Protein AF-A0A418GMN4-F1 (afdb_monomer)

Structure (mmCIF, N/CA/C/O backbone):
data_AF-A0A418GMN4-F1
#
_entry.id   AF-A0A418GMN4-F1
#
loop_
_atom_site.group_PDB
_atom_site.id
_atom_site.type_symbol
_atom_site.label_atom_id
_atom_site.label_alt_id
_atom_site.label_comp_id
_atom_site.label_asym_id
_atom_site.label_entity_id
_atom_site.label_seq_id
_atom_site.pdbx_PDB_ins_code
_atom_site.Cartn_x
_atom_site.Cartn_y
_atom_site.Cartn_z
_atom_site.occupancy
_atom_site.B_iso_or_equiv
_atom_site.auth_seq_id
_atom_site.auth_comp_id
_atom_site.auth_asym_id
_atom_site.auth_atom_id
_atom_site.pdbx_PDB_model_num
ATOM 1 N N . MET A 1 1 ? -43.768 7.080 -40.064 1.00 41.25 1 MET A N 1
ATOM 2 C CA . MET A 1 1 ? -42.415 6.656 -40.472 1.00 41.25 1 MET A CA 1
ATOM 3 C C . MET A 1 1 ? -41.582 7.918 -40.565 1.00 41.25 1 MET A C 1
ATOM 5 O O . MET A 1 1 ? -41.932 8.751 -41.382 1.00 41.25 1 MET A O 1
ATOM 9 N N . SER A 1 2 ? -40.543 8.204 -39.804 1.00 43.28 2 SER A N 1
ATOM 10 C CA . SER A 1 2 ? -40.035 7.784 -38.499 1.00 43.28 2 SER A CA 1
ATOM 11 C C . SER A 1 2 ? -39.029 8.891 -38.162 1.00 43.28 2 SER A C 1
ATOM 13 O O . SER A 1 2 ? -38.288 9.307 -39.053 1.00 43.28 2 SER A O 1
ATOM 15 N N . ASP A 1 3 ? -39.060 9.388 -36.930 1.00 41.50 3 ASP A N 1
ATOM 16 C CA . ASP A 1 3 ? -38.113 10.347 -36.361 1.00 41.50 3 ASP A CA 1
ATOM 17 C C . ASP A 1 3 ? -36.658 10.046 -36.755 1.00 41.50 3 ASP A C 1
ATOM 19 O O . ASP A 1 3 ? -36.144 8.957 -36.493 1.00 41.50 3 ASP A O 1
ATOM 23 N N . MET A 1 4 ? -35.987 11.013 -37.389 1.00 51.56 4 MET A N 1
ATOM 24 C CA . MET A 1 4 ? -34.543 10.963 -37.620 1.00 51.56 4 MET A CA 1
ATOM 25 C C . MET A 1 4 ? -33.847 11.416 -36.339 1.00 51.56 4 MET A C 1
ATOM 27 O O . MET A 1 4 ? -33.843 12.596 -35.997 1.00 51.56 4 MET A O 1
ATOM 31 N N . SER A 1 5 ? -33.311 10.434 -35.621 1.00 52.31 5 SER A N 1
ATOM 32 C CA . SER A 1 5 ? -32.622 10.591 -34.350 1.00 52.31 5 SER A CA 1
ATOM 33 C C . SER A 1 5 ? -31.374 11.468 -34.460 1.00 52.31 5 SER A C 1
ATOM 35 O O . SER A 1 5 ? -30.475 11.236 -35.266 1.00 52.31 5 SER A O 1
ATOM 37 N N . GLU A 1 6 ? -31.374 12.460 -33.580 1.00 44.50 6 GLU A N 1
ATOM 38 C CA . GLU A 1 6 ? -30.286 13.258 -33.029 1.00 44.50 6 GLU A CA 1
ATOM 39 C C . GLU A 1 6 ? -28.914 12.557 -33.072 1.00 44.50 6 GLU A C 1
ATOM 41 O O . GLU A 1 6 ? -28.657 11.576 -32.369 1.00 44.50 6 GLU A O 1
ATOM 46 N N . ALA A 1 7 ? -28.005 13.077 -33.899 1.00 50.56 7 ALA A N 1
ATOM 47 C CA . ALA A 1 7 ? -26.593 12.734 -33.828 1.00 50.56 7 ALA A CA 1
ATOM 48 C C . ALA A 1 7 ? -26.035 13.301 -32.515 1.00 50.56 7 ALA A C 1
ATOM 50 O O . ALA A 1 7 ? -25.816 14.505 -32.390 1.00 50.56 7 ALA A O 1
ATOM 51 N N . SER A 1 8 ? -25.852 12.425 -31.526 1.00 43.47 8 SER A N 1
ATOM 52 C CA . SER A 1 8 ? -25.231 12.745 -30.243 1.00 43.47 8 SER A CA 1
ATOM 53 C C . SER A 1 8 ? -23.806 13.255 -30.482 1.00 43.47 8 SER A C 1
ATOM 55 O O . SER A 1 8 ? -22.884 12.500 -30.793 1.00 43.47 8 SER A O 1
ATOM 57 N N . VAL A 1 9 ? -23.656 14.575 -30.398 1.00 49.78 9 VAL A N 1
ATOM 58 C CA . VAL A 1 9 ? -22.376 15.277 -30.369 1.00 49.78 9 VAL A CA 1
ATOM 59 C C . VAL A 1 9 ? -21.712 14.925 -29.043 1.00 49.78 9 VAL A C 1
ATO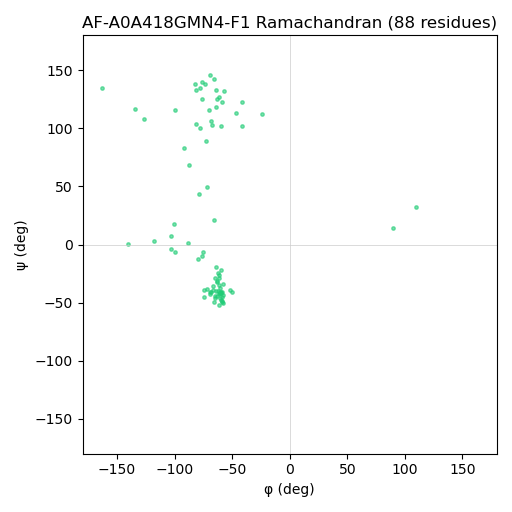M 61 O O . VAL A 1 9 ? -22.130 15.388 -27.983 1.00 49.78 9 VAL A O 1
ATOM 64 N N . PHE A 1 10 ? -20.692 14.072 -29.097 1.00 47.66 10 PHE A N 1
ATOM 65 C CA . PHE A 1 10 ? -19.796 13.853 -27.966 1.00 47.66 10 PHE A CA 1
ATOM 66 C C . PHE A 1 10 ? -19.178 15.197 -27.548 1.00 47.66 10 PHE A C 1
ATOM 68 O O . PHE A 1 10 ? -18.678 15.917 -28.420 1.00 47.66 10 PHE A O 1
ATOM 75 N N . PRO A 1 11 ? -19.160 15.558 -26.252 1.00 48.47 11 PRO A N 1
ATOM 76 C CA . PRO A 1 11 ? -18.413 16.722 -25.817 1.00 48.47 11 PRO A CA 1
ATOM 77 C C . PRO A 1 11 ? -16.923 16.392 -25.930 1.00 48.47 11 PRO A C 1
ATOM 79 O O . PRO A 1 11 ? -16.417 15.502 -25.249 1.00 48.47 11 PRO A O 1
ATOM 82 N N . VAL A 1 12 ? -16.224 17.103 -26.811 1.00 58.41 12 VAL A N 1
ATOM 83 C CA . VAL A 1 12 ? -14.762 17.166 -26.805 1.00 58.41 12 VAL A CA 1
ATOM 84 C C . VAL A 1 12 ? -14.384 18.138 -25.690 1.00 58.41 12 VAL A C 1
ATOM 86 O O . VAL A 1 12 ? -14.497 19.350 -25.867 1.00 58.41 12 VAL A O 1
ATOM 89 N N . GLU A 1 13 ? -13.998 17.623 -24.523 1.00 61.75 13 GLU A N 1
ATOM 90 C CA . GLU A 1 13 ? -13.389 18.464 -23.489 1.00 61.75 13 GLU A CA 1
ATOM 91 C C . GLU A 1 13 ? -11.930 18.790 -23.849 1.00 61.75 13 GLU A C 1
ATOM 93 O O . GLU A 1 13 ? -11.210 17.923 -24.356 1.00 61.75 13 GLU A O 1
ATOM 98 N N . PRO A 1 14 ? -11.476 20.033 -23.610 1.00 49.31 14 PRO A N 1
ATOM 99 C CA . PRO A 1 14 ? -10.123 20.452 -23.926 1.00 49.31 14 PRO A CA 1
ATOM 100 C C . PRO A 1 14 ? -9.121 19.950 -22.880 1.00 49.31 14 PRO A C 1
ATOM 102 O O . PRO A 1 14 ? -9.308 20.095 -21.670 1.00 49.31 14 PRO A O 1
ATOM 105 N N . GLU A 1 15 ? -8.006 19.427 -23.387 1.00 54.78 15 GLU A N 1
ATOM 106 C CA . GLU A 1 15 ? -6.767 19.180 -22.655 1.00 54.78 15 GLU A CA 1
ATOM 107 C C . GLU A 1 15 ? -6.377 20.404 -21.809 1.00 54.78 15 GLU A C 1
ATOM 109 O O . GLU A 1 15 ? -6.012 21.459 -22.331 1.00 54.78 15 GLU A O 1
ATOM 114 N N . SER A 1 16 ? -6.426 20.258 -20.486 1.00 46.84 16 SER A N 1
ATOM 115 C CA . SER A 1 16 ? -5.844 21.215 -19.546 1.00 46.84 16 SER A CA 1
ATOM 116 C C . SER A 1 16 ? -4.903 20.472 -18.603 1.00 46.84 16 SER A C 1
ATOM 118 O O . SER A 1 16 ? -5.296 19.666 -17.760 1.00 46.84 16 SER A O 1
ATOM 120 N N . GLY A 1 17 ? -3.609 20.711 -18.813 1.00 49.47 17 GLY A N 1
ATOM 121 C CA . GLY A 1 17 ? -2.533 20.093 -18.061 1.00 49.47 17 GLY A CA 1
ATOM 122 C C . GLY A 1 17 ? -2.631 20.385 -16.568 1.00 49.47 17 GLY A C 1
ATOM 123 O O . GLY A 1 17 ? -2.567 21.530 -16.130 1.00 49.47 17 GLY A O 1
ATOM 124 N N . THR A 1 18 ? -2.696 19.312 -15.786 1.00 46.44 18 THR A N 1
ATOM 125 C CA . THR A 1 18 ? -2.261 19.289 -14.389 1.00 46.44 18 THR A CA 1
ATOM 126 C C . THR A 1 18 ? -1.433 18.014 -14.221 1.00 46.44 18 THR A C 1
ATOM 128 O O . THR A 1 18 ? -2.002 16.930 -14.356 1.00 46.44 18 THR A O 1
ATOM 131 N N . PRO A 1 19 ? -0.124 18.047 -13.903 1.00 44.47 19 PRO A N 1
ATOM 132 C CA . PRO A 1 19 ? 0.609 16.838 -13.536 1.00 44.47 19 PRO A CA 1
ATOM 133 C C . PRO A 1 19 ? 0.300 16.480 -12.073 1.00 44.47 19 PRO A C 1
ATOM 135 O O . PRO A 1 19 ? 1.178 16.159 -11.285 1.00 44.47 19 PRO A O 1
ATOM 138 N N . GLY A 1 20 ? -0.969 16.568 -11.681 1.00 45.25 20 GLY A N 1
ATOM 139 C CA . GLY A 1 20 ? -1.486 15.942 -10.480 1.00 45.25 20 GLY A CA 1
ATOM 140 C C . GLY A 1 20 ? -1.989 14.590 -10.927 1.00 45.25 20 GLY A C 1
ATOM 141 O O . GLY A 1 20 ? -3.153 14.471 -11.294 1.00 45.25 20 GLY A O 1
ATOM 142 N N . ARG A 1 21 ? -1.074 13.620 -11.014 1.00 47.41 21 ARG A N 1
ATOM 143 C CA . ARG A 1 21 ? -1.328 12.240 -11.428 1.00 47.41 21 ARG A CA 1
ATOM 144 C C . ARG A 1 21 ? -2.633 11.770 -10.792 1.00 47.41 21 A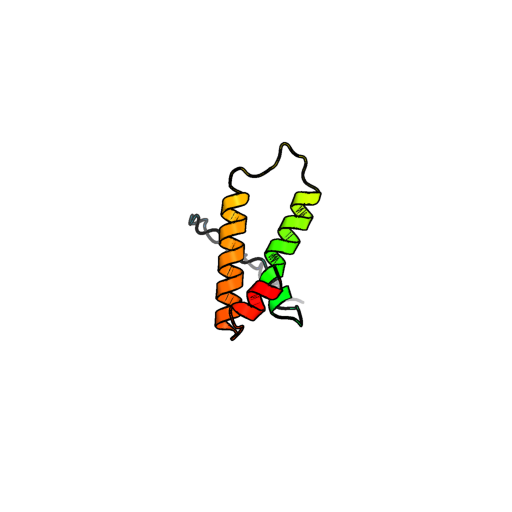RG A C 1
ATOM 146 O O . ARG A 1 21 ? -2.695 11.500 -9.597 1.00 47.41 21 ARG A O 1
ATOM 153 N N . GLN A 1 22 ? -3.702 11.752 -11.581 1.00 49.00 22 GLN A N 1
ATOM 154 C CA . GLN A 1 22 ? -4.983 11.264 -11.112 1.00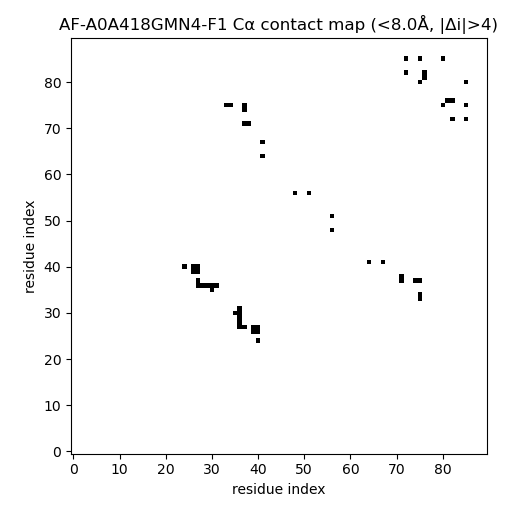 49.00 22 GLN A CA 1
ATOM 155 C C . GLN A 1 22 ? -4.845 9.748 -11.018 1.00 49.00 22 GLN A C 1
ATOM 157 O O . GLN A 1 22 ? -5.123 9.026 -11.971 1.00 49.00 22 GLN A O 1
ATOM 162 N N . TYR A 1 23 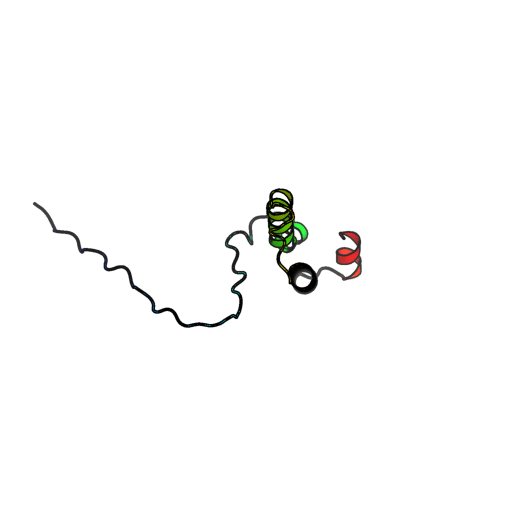? -4.407 9.241 -9.865 1.00 45.38 23 TYR A N 1
ATOM 163 C CA . TYR A 1 23 ? -4.509 7.820 -9.524 1.00 45.38 23 TYR A CA 1
ATOM 164 C C . TYR A 1 23 ? -5.967 7.458 -9.235 1.00 45.38 23 TYR A C 1
ATOM 166 O O . TYR A 1 23 ? -6.293 6.850 -8.220 1.00 45.38 23 TYR A O 1
ATOM 174 N N . ARG A 1 24 ? -6.887 7.837 -10.122 1.00 48.75 24 ARG A N 1
ATOM 175 C CA . ARG A 1 24 ? -8.247 7.321 -10.100 1.00 48.75 24 ARG A CA 1
ATOM 176 C C . ARG A 1 24 ? -8.252 6.042 -10.927 1.00 48.75 24 ARG A C 1
ATOM 178 O O . ARG A 1 24 ? -8.781 5.985 -12.029 1.00 48.75 24 ARG A O 1
ATOM 185 N N . LEU A 1 25 ? -7.583 5.018 -10.398 1.00 49.00 25 LEU A N 1
ATOM 186 C CA . LEU A 1 25 ? -7.732 3.657 -10.895 1.00 49.00 25 LEU A CA 1
ATOM 187 C C . LEU A 1 25 ? -9.183 3.247 -10.631 1.00 49.00 25 LEU A C 1
ATOM 189 O O . LEU A 1 25 ? -9.604 3.183 -9.477 1.00 49.00 25 LEU A O 1
ATOM 193 N N . ALA A 1 26 ? -9.934 2.957 -11.692 1.00 51.88 26 ALA A N 1
ATOM 194 C CA . ALA A 1 26 ? -11.337 2.529 -11.662 1.00 51.88 26 ALA A CA 1
ATOM 195 C C . ALA A 1 26 ? -11.570 1.144 -11.000 1.00 51.88 26 ALA A C 1
ATOM 197 O O . ALA A 1 26 ? -12.573 0.493 -11.261 1.00 51.88 26 ALA A O 1
ATOM 198 N N . LEU A 1 27 ? -10.628 0.682 -10.170 1.00 51.78 27 LEU A N 1
ATOM 199 C CA . LEU A 1 27 ? -10.602 -0.632 -9.522 1.00 51.78 27 LEU A CA 1
ATOM 200 C C . LEU A 1 27 ? -10.655 -0.557 -7.984 1.00 51.78 27 LEU A C 1
ATOM 202 O O . LEU A 1 27 ? -10.574 -1.598 -7.341 1.00 51.78 27 LEU A O 1
ATOM 206 N N . ARG A 1 28 ? -10.772 0.634 -7.375 1.00 54.91 28 ARG A N 1
ATOM 207 C CA . ARG A 1 28 ? -11.100 0.736 -5.939 1.00 54.91 28 ARG A CA 1
ATOM 208 C C . ARG A 1 28 ? -12.574 0.396 -5.712 1.00 54.91 28 ARG A C 1
ATOM 210 O O . ARG A 1 28 ? -13.418 0.901 -6.451 1.00 54.91 28 ARG A O 1
ATOM 217 N N . GLY A 1 29 ? -12.866 -0.362 -4.653 1.00 55.81 29 GLY A N 1
ATOM 218 C CA . GLY A 1 29 ? -14.204 -0.419 -4.065 1.00 55.81 29 GLY A CA 1
ATOM 219 C C . GLY A 1 29 ? -14.990 -1.715 -4.248 1.00 55.81 29 GLY A C 1
ATOM 220 O O . GLY A 1 29 ? -16.209 -1.634 -4.332 1.00 55.81 29 GLY A O 1
ATOM 221 N N . ASN A 1 30 ? -14.347 -2.888 -4.297 1.00 64.25 30 ASN A N 1
ATOM 222 C CA . ASN A 1 30 ? -15.077 -4.169 -4.386 1.00 64.25 30 ASN A CA 1
ATOM 223 C C . ASN A 1 30 ? -14.493 -5.322 -3.546 1.00 64.25 30 ASN A C 1
ATOM 225 O O . ASN A 1 30 ? -15.036 -6.428 -3.580 1.00 64.25 30 ASN A O 1
ATOM 229 N N . SER A 1 31 ? -13.406 -5.116 -2.794 1.00 73.31 31 SER A N 1
ATOM 230 C CA . SER A 1 31 ? -12.923 -6.146 -1.866 1.00 73.31 31 SER A CA 1
ATOM 231 C C . SER A 1 31 ? -13.721 -6.121 -0.560 1.00 73.31 31 SER A C 1
ATOM 233 O O . SER A 1 31 ? -13.881 -5.078 0.067 1.00 73.31 31 SER A O 1
ATOM 235 N N . LEU A 1 32 ? -14.162 -7.300 -0.103 1.00 83.12 32 LEU A N 1
ATOM 236 C CA . LEU A 1 32 ? -14.793 -7.472 1.213 1.00 83.12 32 LEU A CA 1
ATOM 237 C C . LEU A 1 32 ? -13.855 -7.105 2.374 1.00 83.12 32 LEU A C 1
ATOM 239 O O . LEU A 1 32 ? -14.324 -6.761 3.454 1.00 83.12 32 LEU A O 1
ATOM 243 N N . ASN A 1 33 ? -12.538 -7.209 2.171 1.00 86.88 33 ASN A N 1
ATOM 244 C CA . ASN A 1 33 ? -11.538 -6.823 3.160 1.00 86.88 33 ASN A CA 1
ATOM 245 C C . ASN A 1 33 ? -10.987 -5.422 2.814 1.00 86.88 33 ASN A C 1
ATOM 247 O O . ASN A 1 33 ? -10.323 -5.295 1.777 1.00 86.88 33 ASN A O 1
ATOM 251 N N . PRO A 1 34 ? -11.205 -4.398 3.664 1.00 87.50 34 PRO A N 1
ATOM 252 C CA . PRO A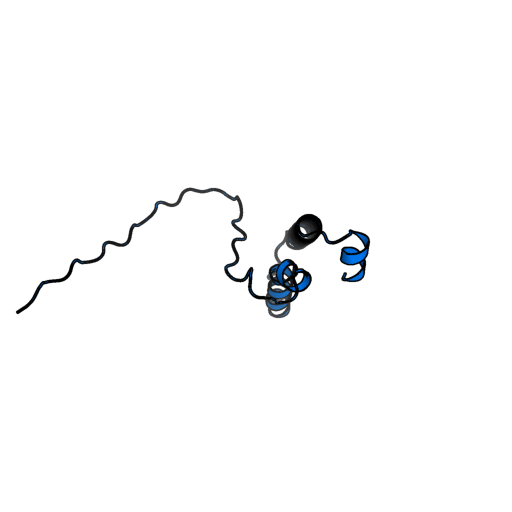 1 34 ? -10.744 -3.032 3.407 1.00 87.50 34 PRO A CA 1
ATOM 253 C C . PRO A 1 34 ? -9.222 -2.890 3.284 1.00 87.50 34 PRO A C 1
ATOM 255 O O . PRO A 1 34 ? -8.746 -2.055 2.519 1.00 87.50 34 PRO A O 1
ATOM 258 N N . MET A 1 35 ? -8.442 -3.744 3.957 1.00 89.56 35 MET A N 1
ATOM 259 C CA . MET A 1 35 ? -6.978 -3.754 3.834 1.00 89.56 35 MET A CA 1
ATOM 260 C C . MET A 1 35 ? -6.538 -4.220 2.446 1.00 89.56 35 MET A C 1
ATOM 262 O O . MET A 1 35 ? -5.640 -3.637 1.839 1.00 89.56 35 MET A O 1
ATOM 266 N N . ILE A 1 36 ? -7.217 -5.236 1.909 1.00 88.94 36 ILE A N 1
ATOM 267 C CA . ILE A 1 36 ? -6.983 -5.717 0.544 1.00 88.94 36 ILE A CA 1
ATOM 268 C C . ILE A 1 36 ? -7.455 -4.679 -0.481 1.00 88.94 36 ILE A C 1
ATOM 270 O O . ILE A 1 36 ? -6.752 -4.433 -1.462 1.00 88.94 36 ILE A O 1
ATOM 274 N N . ASP A 1 37 ? -8.599 -4.025 -0.251 1.00 88.88 37 ASP A N 1
ATOM 275 C CA . ASP A 1 37 ? -9.094 -2.963 -1.142 1.00 88.88 37 ASP A CA 1
ATOM 276 C C . ASP A 1 37 ? -8.095 -1.798 -1.212 1.00 88.88 37 ASP A C 1
ATOM 278 O O . ASP A 1 37 ? -7.701 -1.366 -2.298 1.00 88.88 37 ASP A O 1
ATOM 282 N N . ALA A 1 38 ? -7.592 -1.361 -0.053 1.00 90.38 38 ALA A N 1
ATOM 283 C CA . ALA A 1 38 ? -6.596 -0.303 0.045 1.00 90.38 38 ALA A CA 1
ATOM 284 C C . ALA A 1 38 ? -5.293 -0.666 -0.690 1.00 90.38 38 ALA A C 1
ATOM 286 O O . ALA A 1 38 ? -4.757 0.167 -1.422 1.00 90.38 38 ALA A O 1
ATOM 287 N N . ALA A 1 39 ? -4.821 -1.912 -0.565 1.00 90.19 39 ALA A N 1
ATOM 288 C CA . ALA A 1 39 ? -3.588 -2.394 -1.193 1.00 90.19 39 ALA A CA 1
ATOM 289 C C . ALA A 1 39 ? -3.726 -2.767 -2.686 1.00 90.19 39 ALA A C 1
ATOM 291 O O . ALA A 1 39 ? -2.717 -2.943 -3.373 1.00 90.19 39 ALA A O 1
ATOM 292 N N . THR A 1 40 ? -4.948 -2.868 -3.221 1.00 89.94 40 THR A N 1
ATOM 293 C CA . THR A 1 40 ? -5.220 -3.315 -4.603 1.00 89.94 40 THR A CA 1
ATOM 294 C C . THR A 1 40 ? -4.394 -2.584 -5.683 1.00 89.94 40 THR A C 1
ATOM 296 O O . THR A 1 40 ? -3.878 -3.252 -6.586 1.00 89.94 40 THR A O 1
ATOM 299 N N . PRO A 1 41 ? -4.172 -1.254 -5.617 1.00 88.25 41 PRO A N 1
ATOM 300 C CA . PRO A 1 41 ? -3.310 -0.553 -6.573 1.00 88.25 41 PRO A CA 1
ATOM 301 C C . PRO A 1 41 ? -1.861 -1.063 -6.599 1.00 88.25 41 PRO A C 1
ATOM 303 O O . PRO A 1 41 ? -1.290 -1.223 -7.682 1.00 88.25 41 PRO A O 1
ATOM 306 N N . LEU A 1 42 ? -1.285 -1.354 -5.427 1.00 91.69 42 LEU A N 1
ATOM 307 C CA . LEU A 1 42 ? 0.075 -1.882 -5.284 1.00 91.69 42 LEU A CA 1
ATOM 308 C C . LEU A 1 42 ? 0.163 -3.318 -5.805 1.00 91.69 42 LEU A C 1
ATOM 310 O O . LEU A 1 42 ? 1.082 -3.641 -6.554 1.00 91.69 42 LEU A O 1
ATOM 314 N N . LEU A 1 43 ? -0.831 -4.157 -5.496 1.00 90.56 43 LEU A N 1
ATOM 315 C CA . LEU A 1 43 ? -0.911 -5.525 -6.019 1.00 90.56 43 LEU A CA 1
ATOM 316 C C . LEU A 1 43 ? -0.948 -5.531 -7.554 1.00 90.56 43 LEU A C 1
ATOM 318 O O . LEU A 1 43 ? -0.153 -6.214 -8.201 1.00 90.56 43 LEU A O 1
ATOM 322 N N . GLY A 1 44 ? -1.806 -4.700 -8.153 1.00 89.00 44 GLY A N 1
ATOM 323 C CA . GLY A 1 44 ? -1.872 -4.553 -9.606 1.00 89.00 44 GLY A CA 1
ATOM 324 C C . GLY A 1 44 ? -0.582 -3.992 -10.214 1.00 89.00 44 GLY A C 1
ATOM 325 O O . GLY A 1 44 ? -0.223 -4.349 -11.336 1.00 89.00 44 GLY A O 1
ATOM 326 N N . MET A 1 45 ? 0.140 -3.130 -9.491 1.00 90.19 45 MET A N 1
ATOM 327 C CA . MET A 1 45 ? 1.455 -2.642 -9.912 1.00 90.19 45 MET A CA 1
ATOM 328 C C . MET A 1 45 ? 2.484 -3.775 -9.945 1.00 90.19 45 MET A C 1
ATOM 330 O O . MET A 1 45 ? 3.136 -3.950 -10.972 1.00 90.19 45 MET A O 1
ATOM 334 N N . VAL A 1 46 ? 2.584 -4.576 -8.880 1.00 89.81 46 VAL A N 1
ATOM 335 C CA . VAL A 1 46 ? 3.500 -5.726 -8.798 1.00 89.81 46 VAL A CA 1
ATOM 336 C C . VAL A 1 46 ? 3.233 -6.727 -9.922 1.00 89.81 46 VAL A C 1
ATOM 338 O O . VAL A 1 46 ? 4.175 -7.165 -10.577 1.00 89.81 46 VAL A O 1
ATOM 341 N N . MET A 1 47 ? 1.963 -7.032 -10.212 1.00 89.62 47 MET A N 1
ATOM 342 C CA . MET A 1 47 ? 1.589 -7.921 -11.321 1.00 89.62 47 MET A CA 1
ATOM 343 C C . MET A 1 47 ? 2.024 -7.395 -12.693 1.00 89.62 47 MET A C 1
ATOM 345 O O . MET A 1 47 ? 2.361 -8.180 -13.571 1.00 89.62 47 MET A O 1
ATOM 349 N N . ARG A 1 48 ? 2.012 -6.075 -12.910 1.00 86.88 48 ARG A N 1
ATOM 350 C CA . ARG A 1 48 ? 2.510 -5.493 -14.166 1.00 86.88 48 ARG A CA 1
ATOM 351 C C . ARG A 1 48 ? 4.031 -5.532 -14.219 1.00 86.88 48 ARG A C 1
ATOM 353 O O . ARG A 1 48 ? 4.587 -5.961 -15.226 1.00 86.88 48 ARG A O 1
ATOM 360 N N . LEU A 1 49 ? 4.694 -5.149 -13.128 1.00 87.62 49 LEU A N 1
ATOM 361 C CA . LEU A 1 49 ? 6.154 -5.153 -13.028 1.00 87.62 49 LEU A CA 1
ATOM 362 C C . LEU A 1 49 ? 6.747 -6.551 -13.220 1.00 87.62 49 LEU A C 1
ATOM 364 O O . LEU A 1 49 ? 7.774 -6.674 -13.876 1.00 87.62 49 LEU A O 1
ATOM 368 N N . SER A 1 50 ? 6.091 -7.605 -12.723 1.00 85.44 50 SER A N 1
ATOM 369 C CA . SER A 1 50 ? 6.564 -8.986 -12.896 1.00 85.44 50 SER A CA 1
ATOM 370 C C . SER A 1 50 ? 6.589 -9.447 -14.358 1.00 85.44 50 SER A C 1
ATOM 372 O O . SER A 1 50 ? 7.299 -10.394 -14.688 1.00 85.44 50 SER A O 1
ATOM 374 N N . THR A 1 51 ? 5.843 -8.769 -15.234 1.00 85.75 51 THR A N 1
ATOM 375 C CA . THR A 1 51 ? 5.813 -9.025 -16.683 1.00 85.75 51 THR A CA 1
ATOM 376 C C . THR A 1 51 ? 6.671 -8.048 -17.492 1.00 85.75 51 THR A C 1
ATOM 378 O O . THR A 1 51 ? 6.827 -8.226 -18.700 1.00 85.75 51 THR A O 1
ATOM 381 N N . MET A 1 52 ? 7.235 -7.013 -16.857 1.00 85.56 52 MET A N 1
ATOM 382 C CA . MET A 1 52 ? 8.062 -6.012 -17.531 1.00 85.56 52 MET A CA 1
ATOM 383 C C . MET A 1 52 ? 9.505 -6.498 -17.697 1.00 85.56 52 MET A C 1
ATOM 385 O O . MET A 1 52 ? 10.110 -7.058 -16.787 1.00 85.56 52 MET A O 1
ATOM 389 N N . ASN A 1 53 ? 10.084 -6.236 -18.870 1.00 77.31 53 ASN A N 1
ATOM 390 C CA . ASN A 1 53 ? 11.500 -6.490 -19.120 1.00 77.31 53 ASN A CA 1
ATOM 391 C C . ASN A 1 53 ? 12.372 -5.512 -18.307 1.00 77.31 53 ASN A C 1
ATOM 393 O O . ASN A 1 53 ? 12.013 -4.346 -18.146 1.00 77.31 53 ASN A O 1
ATOM 397 N N . SER A 1 54 ? 13.543 -5.952 -17.839 1.00 67.50 54 SER A N 1
ATOM 398 C CA . SER A 1 54 ? 14.401 -5.207 -16.902 1.00 67.50 54 SER A CA 1
ATOM 399 C C . SER A 1 54 ? 14.873 -3.838 -17.418 1.00 67.50 54 SER A C 1
ATOM 401 O O . SER A 1 54 ? 15.195 -2.967 -16.617 1.00 67.50 54 SER A O 1
ATOM 403 N N . GLN A 1 55 ? 14.876 -3.616 -18.739 1.00 69.25 55 GLN A N 1
ATOM 404 C CA . GLN A 1 55 ? 15.209 -2.322 -19.356 1.00 69.25 55 GLN A CA 1
ATOM 405 C C . GLN A 1 55 ? 14.082 -1.274 -19.265 1.00 69.25 55 GLN A C 1
ATOM 407 O O . GLN A 1 55 ? 14.311 -0.113 -19.582 1.00 69.25 55 GLN A O 1
ATOM 412 N N . ALA A 1 56 ? 12.874 -1.664 -18.847 1.00 76.19 56 ALA A N 1
ATOM 413 C CA . ALA A 1 56 ? 11.697 -0.794 -18.809 1.00 76.19 56 ALA A CA 1
ATOM 414 C C . ALA A 1 56 ? 11.336 -0.294 -17.396 1.00 76.19 56 ALA A C 1
ATOM 416 O O . ALA A 1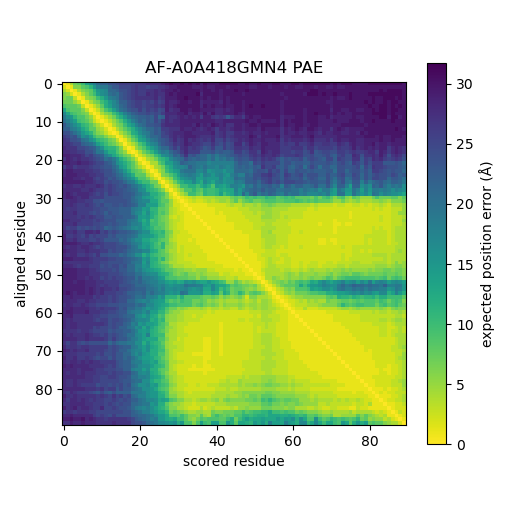 56 ? 10.272 0.297 -17.213 1.00 76.19 56 ALA A O 1
ATOM 417 N N . MET A 1 57 ? 12.174 -0.548 -16.384 1.00 78.25 57 MET A N 1
ATOM 418 C CA . MET A 1 57 ? 11.884 -0.149 -15.003 1.00 78.25 57 MET A CA 1
ATOM 419 C C . MET A 1 57 ? 11.787 1.381 -14.870 1.00 78.25 57 MET A C 1
ATOM 421 O O . MET A 1 57 ? 12.742 2.074 -15.218 1.00 78.25 57 MET A O 1
ATOM 425 N N . PRO A 1 58 ? 10.675 1.927 -14.343 1.00 84.69 58 PRO A N 1
ATOM 426 C CA . PRO A 1 58 ? 10.540 3.368 -14.160 1.00 84.69 58 PRO A CA 1
ATOM 427 C C . PRO A 1 58 ? 11.560 3.912 -13.150 1.00 84.69 58 PRO A C 1
ATOM 429 O O . PRO A 1 58 ? 11.665 3.389 -12.040 1.00 84.69 58 PRO A O 1
ATOM 432 N N . GLU A 1 59 ? 12.243 5.010 -13.486 1.00 85.94 59 GLU A N 1
ATOM 433 C CA . GLU A 1 59 ? 13.289 5.616 -12.639 1.00 85.94 59 GLU A CA 1
ATOM 434 C C . GLU A 1 59 ? 12.786 6.009 -11.239 1.00 85.94 59 GLU A C 1
ATOM 436 O O . GLU A 1 59 ? 13.501 5.885 -10.248 1.00 85.94 59 GLU A O 1
ATOM 441 N N . HIS A 1 60 ? 11.523 6.428 -11.134 1.00 89.94 60 HIS A N 1
ATOM 442 C CA . HIS A 1 60 ? 10.912 6.878 -9.878 1.00 89.94 60 HIS A CA 1
ATOM 443 C C . HIS A 1 60 ? 10.021 5.823 -9.213 1.00 89.94 60 HIS A C 1
ATOM 445 O O . HIS A 1 60 ? 9.198 6.161 -8.360 1.00 89.94 60 HIS A O 1
ATOM 451 N N . LEU A 1 61 ? 10.152 4.545 -9.590 1.00 89.69 61 LEU A N 1
ATOM 452 C CA . LEU A 1 61 ? 9.289 3.487 -9.064 1.00 89.69 61 LEU A CA 1
ATOM 453 C C . LEU A 1 61 ? 9.383 3.363 -7.539 1.00 89.69 61 LEU A C 1
ATOM 455 O O . LEU A 1 61 ? 8.366 3.206 -6.873 1.00 89.69 61 LEU A O 1
ATOM 459 N N . PHE A 1 62 ? 10.588 3.459 -6.980 1.00 91.00 62 PHE A N 1
ATOM 460 C CA . PHE A 1 62 ? 10.772 3.351 -5.535 1.00 91.00 62 PHE A CA 1
ATOM 461 C C . PHE A 1 62 ? 10.019 4.457 -4.784 1.00 91.00 62 PHE A C 1
ATOM 463 O O . PHE A 1 62 ? 9.206 4.166 -3.911 1.00 91.00 62 PHE A O 1
ATOM 470 N N . THR A 1 63 ? 10.234 5.720 -5.167 1.00 93.19 63 THR A N 1
ATOM 471 C CA . THR A 1 63 ? 9.545 6.870 -4.564 1.00 93.19 63 THR A CA 1
ATOM 472 C C . THR A 1 63 ? 8.033 6.742 -4.707 1.00 93.19 63 THR A C 1
ATOM 474 O O . THR A 1 63 ? 7.308 6.987 -3.748 1.00 93.19 63 THR A O 1
ATOM 477 N N . GLN A 1 64 ? 7.565 6.279 -5.869 1.00 91.88 64 GLN A N 1
ATOM 478 C CA . GLN A 1 64 ? 6.153 6.017 -6.111 1.00 91.88 64 GLN A CA 1
ATOM 479 C C . GLN A 1 64 ? 5.568 5.011 -5.114 1.00 91.88 64 GLN A C 1
ATOM 481 O O . GLN A 1 64 ? 4.534 5.278 -4.510 1.00 91.88 64 GLN A O 1
ATOM 486 N N . VAL A 1 65 ? 6.229 3.865 -4.939 1.00 93.12 65 VAL A N 1
ATOM 487 C CA . VAL A 1 65 ? 5.763 2.809 -4.034 1.00 93.12 65 VAL A CA 1
ATOM 488 C C . VAL A 1 65 ? 5.753 3.298 -2.587 1.00 93.12 65 VAL A C 1
ATOM 490 O O . VAL A 1 65 ? 4.799 3.020 -1.870 1.00 93.12 65 VAL A O 1
ATOM 493 N N . VAL A 1 66 ? 6.758 4.068 -2.160 1.00 93.69 66 VAL A N 1
ATOM 494 C CA . VAL A 1 66 ? 6.787 4.654 -0.810 1.00 93.69 66 VAL A CA 1
ATOM 495 C C . VAL A 1 66 ? 5.583 5.569 -0.581 1.00 93.69 66 VAL A C 1
ATOM 497 O O . VAL A 1 66 ? 4.897 5.428 0.430 1.00 93.69 66 VAL A O 1
ATOM 500 N N . THR A 1 67 ? 5.292 6.469 -1.524 1.00 93.38 67 THR A N 1
ATOM 501 C CA . THR A 1 67 ? 4.126 7.359 -1.437 1.00 93.38 67 THR A CA 1
ATOM 502 C C . THR A 1 67 ? 2.816 6.574 -1.405 1.00 93.38 67 THR A C 1
ATOM 504 O O . THR A 1 67 ? 1.939 6.872 -0.596 1.00 93.38 67 THR A O 1
ATOM 507 N N . ASP A 1 68 ? 2.689 5.545 -2.241 1.00 91.88 68 ASP A N 1
ATOM 508 C CA . ASP A 1 68 ? 1.482 4.723 -2.301 1.00 91.88 68 ASP A CA 1
ATOM 509 C C . ASP A 1 68 ? 1.276 3.918 -1.004 1.00 91.88 68 ASP A C 1
ATOM 511 O O . ASP A 1 68 ? 0.152 3.831 -0.514 1.00 91.88 68 ASP A O 1
ATOM 515 N N . VAL A 1 69 ? 2.343 3.385 -0.396 1.00 92.69 69 VAL A N 1
ATOM 516 C CA . VAL A 1 69 ? 2.278 2.694 0.907 1.00 92.69 69 VAL A CA 1
ATOM 517 C C . VAL A 1 69 ? 1.838 3.648 2.021 1.00 92.69 69 VAL A C 1
ATOM 519 O O . VAL A 1 69 ? 0.959 3.297 2.806 1.00 92.69 69 VAL A O 1
ATOM 522 N N . GLN A 1 70 ? 2.383 4.867 2.065 1.00 92.81 70 GLN A N 1
ATOM 523 C CA . GLN A 1 70 ? 1.972 5.886 3.040 1.00 92.81 70 GLN A CA 1
ATOM 524 C C . GLN A 1 70 ? 0.499 6.280 2.867 1.00 92.81 70 GLN A C 1
ATOM 526 O O . GLN A 1 70 ? -0.227 6.435 3.848 1.00 92.81 70 GLN A O 1
ATOM 531 N N . ALA A 1 71 ? 0.029 6.397 1.623 1.00 91.62 71 ALA A N 1
ATOM 532 C CA . ALA A 1 71 ? -1.370 6.695 1.336 1.00 91.62 71 ALA A CA 1
ATOM 533 C C . ALA A 1 71 ? -2.316 5.555 1.760 1.00 91.62 71 ALA A C 1
ATOM 535 O O . ALA A 1 71 ? -3.428 5.822 2.215 1.00 91.62 71 ALA A O 1
ATOM 536 N N . VAL A 1 72 ? -1.892 4.291 1.630 1.00 92.06 72 VAL A N 1
ATOM 537 C CA . VAL A 1 72 ? -2.644 3.125 2.130 1.00 92.06 72 VAL A CA 1
ATOM 538 C C . VAL A 1 72 ? -2.736 3.141 3.652 1.00 92.06 72 VAL A C 1
ATOM 540 O O . VAL A 1 72 ? -3.819 2.941 4.195 1.00 92.06 72 VAL A O 1
ATOM 543 N N . GLU A 1 73 ? -1.625 3.409 4.335 1.00 92.50 73 GLU A N 1
ATOM 544 C CA . GLU A 1 73 ? -1.594 3.518 5.792 1.00 92.50 73 GLU A CA 1
ATOM 545 C C . GLU A 1 73 ? -2.549 4.611 6.292 1.00 92.50 73 GLU A C 1
ATOM 547 O O . GLU A 1 73 ? -3.392 4.336 7.145 1.00 92.50 73 GLU A O 1
ATOM 552 N N . GLN A 1 74 ? -2.487 5.810 5.706 1.00 92.38 74 GLN A N 1
ATOM 553 C CA . GLN A 1 74 ? -3.379 6.917 6.054 1.00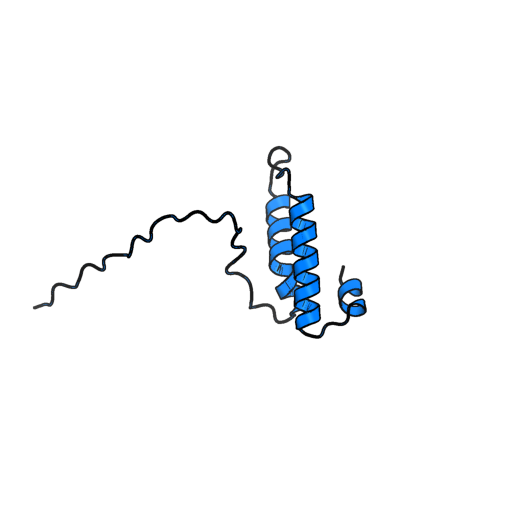 92.38 74 GLN A CA 1
ATOM 554 C C . GLN A 1 74 ? -4.857 6.555 5.839 1.00 92.38 74 GLN A C 1
ATOM 556 O O . GLN A 1 74 ? -5.687 6.780 6.718 1.00 92.38 74 GLN A O 1
ATOM 561 N N . LEU A 1 75 ? -5.185 5.939 4.699 1.00 92.06 75 LEU A N 1
ATOM 562 C CA . LEU A 1 75 ? -6.549 5.514 4.384 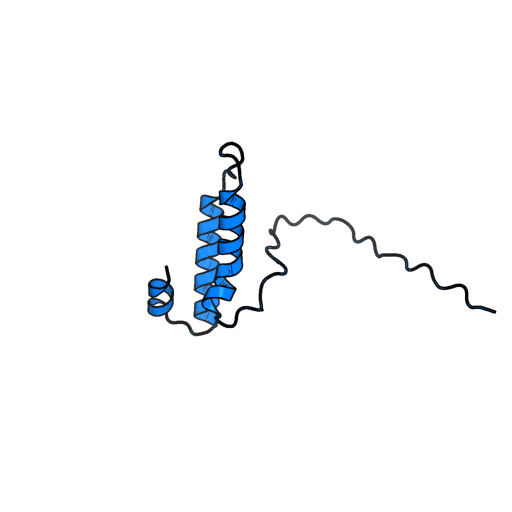1.00 92.06 75 LEU A CA 1
ATOM 563 C C . LEU A 1 75 ? -7.094 4.504 5.405 1.00 92.06 75 LEU A C 1
ATOM 565 O O . LEU A 1 75 ? -8.265 4.569 5.773 1.00 92.06 75 LEU A O 1
ATOM 569 N N . LEU A 1 76 ? -6.271 3.553 5.848 1.00 92.69 76 LEU A N 1
ATOM 570 C CA . LEU A 1 76 ? -6.690 2.556 6.832 1.00 92.69 76 LEU A CA 1
ATOM 571 C C . LEU A 1 76 ? -6.858 3.177 8.222 1.00 92.69 76 LEU A C 1
ATOM 573 O O . LEU A 1 76 ? -7.826 2.857 8.911 1.00 92.69 76 LEU A O 1
ATOM 577 N N . GLN A 1 77 ? -5.995 4.114 8.613 1.00 93.69 77 GLN A N 1
ATOM 578 C CA . GLN A 1 77 ? -6.177 4.862 9.860 1.00 93.69 77 GLN A CA 1
ATOM 579 C C . GLN A 1 77 ? -7.490 5.662 9.856 1.00 93.69 77 GLN A C 1
ATOM 581 O O . GLN A 1 77 ? -8.232 5.628 10.834 1.00 93.69 77 GLN A O 1
ATOM 586 N N . GLU A 1 78 ? -7.842 6.302 8.736 1.00 93.06 78 GLU A N 1
ATOM 587 C CA . GLU A 1 78 ? -9.124 7.011 8.566 1.00 93.06 78 GLU A CA 1
ATOM 588 C C . GLU A 1 78 ? -10.349 6.086 8.667 1.00 93.06 78 GLU A C 1
ATOM 590 O O . GLU A 1 78 ? -11.437 6.530 9.033 1.00 93.06 78 GLU A O 1
ATOM 595 N N . GLN A 1 79 ? -10.178 4.791 8.391 1.00 91.31 79 GLN A N 1
ATOM 596 C CA . GLN A 1 79 ? -11.209 3.760 8.548 1.00 91.3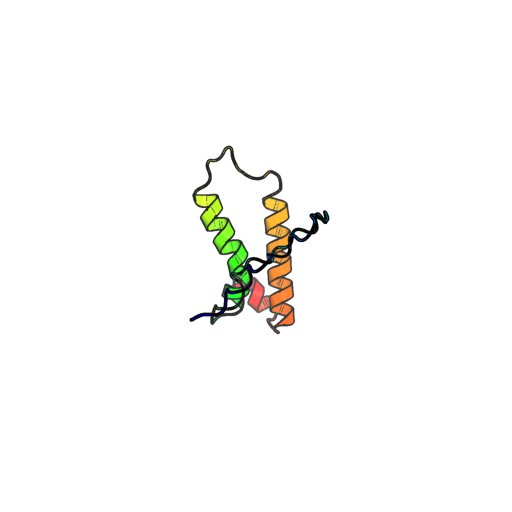1 79 GLN A CA 1
ATOM 597 C C . GLN A 1 79 ? -11.234 3.132 9.955 1.00 91.31 79 GLN A C 1
ATOM 599 O O . GLN A 1 79 ? -12.045 2.242 10.209 1.00 91.31 79 GLN A O 1
ATOM 604 N N . GLY A 1 80 ? -10.374 3.589 10.871 1.00 94.31 80 GLY A N 1
ATOM 605 C CA . GLY A 1 80 ? -10.312 3.120 12.257 1.00 94.31 80 GLY A CA 1
ATOM 606 C C . GLY A 1 80 ? -9.371 1.936 12.493 1.00 94.31 80 GLY A C 1
ATOM 607 O O . GLY A 1 80 ? -9.455 1.299 13.542 1.00 94.31 80 GLY A O 1
ATOM 608 N N . TYR A 1 81 ? -8.482 1.615 11.548 1.00 93.31 81 TYR A N 1
ATOM 609 C CA . TYR A 1 81 ? -7.433 0.629 11.793 1.00 93.31 81 TYR A CA 1
ATOM 610 C C . TYR A 1 81 ? -6.320 1.231 12.650 1.00 93.31 81 TYR A C 1
ATOM 612 O O . TYR A 1 81 ? -5.696 2.227 12.288 1.00 93.31 81 TYR A O 1
ATOM 620 N N . GLU A 1 82 ? -6.024 0.570 13.765 1.00 94.06 82 GLU A N 1
ATOM 621 C CA . GLU A 1 82 ? -4.906 0.937 14.628 1.00 94.06 82 GLU A CA 1
ATOM 622 C C . GLU A 1 82 ? -3.559 0.716 13.916 1.00 94.06 82 GLU A C 1
ATOM 624 O O . GLU A 1 82 ? -3.382 -0.316 13.253 1.00 94.06 82 GLU A O 1
ATOM 629 N N . PRO A 1 83 ? -2.553 1.591 14.110 1.00 89.12 83 PRO A N 1
ATOM 630 C CA . PRO A 1 83 ? -1.243 1.446 13.473 1.00 89.12 83 PRO A CA 1
ATOM 631 C C . PRO A 1 83 ? -0.608 0.063 13.685 1.00 89.12 83 PRO A C 1
ATOM 633 O O . PRO A 1 83 ? -0.059 -0.521 12.754 1.00 89.12 83 PRO A O 1
ATOM 636 N N . GLY A 1 84 ? -0.741 -0.522 14.882 1.00 89.62 84 GLY A N 1
ATOM 637 C CA . GLY A 1 84 ? -0.226 -1.867 15.175 1.00 89.62 84 GLY A CA 1
ATOM 638 C C . GLY A 1 84 ? -0.878 -2.983 14.345 1.00 89.62 84 GLY A C 1
ATOM 639 O O . GLY A 1 84 ? -0.213 -3.960 13.993 1.00 89.62 84 GLY A O 1
ATOM 640 N N . VAL A 1 85 ? -2.154 -2.824 13.982 1.00 88.00 85 VAL A N 1
ATOM 641 C CA . VAL A 1 85 ? -2.887 -3.749 13.101 1.00 88.00 85 VAL A CA 1
ATOM 642 C C . VAL A 1 85 ? -2.433 -3.582 11.651 1.00 88.00 85 VAL A C 1
ATOM 644 O O . VAL A 1 85 ? -2.243 -4.565 10.945 1.00 88.00 85 VAL A O 1
ATOM 647 N N . ILE A 1 86 ? -2.181 -2.351 11.206 1.00 88.44 86 ILE A N 1
ATOM 648 C CA . ILE A 1 86 ? -1.670 -2.081 9.853 1.00 88.44 86 ILE A CA 1
ATOM 649 C C . ILE A 1 86 ? -0.265 -2.680 9.682 1.00 88.44 86 ILE A C 1
ATOM 651 O O . ILE A 1 86 ? 0.018 -3.350 8.691 1.00 88.44 86 ILE A O 1
ATOM 655 N N . VAL A 1 87 ? 0.612 -2.500 10.677 1.00 84.81 87 VAL A N 1
ATOM 656 C CA . VAL A 1 87 ? 1.984 -3.035 10.665 1.00 84.81 87 VAL A CA 1
ATOM 657 C C . VAL A 1 87 ? 2.031 -4.561 10.671 1.00 84.81 87 VAL A C 1
ATOM 659 O O . VAL A 1 87 ? 2.975 -5.134 10.141 1.00 84.81 87 VAL A O 1
ATOM 662 N N . SER A 1 88 ? 1.039 -5.242 11.239 1.00 77.25 88 SER A N 1
ATOM 663 C CA . SER A 1 88 ? 1.021 -6.711 11.264 1.00 77.25 88 SER A CA 1
ATOM 664 C C . SER A 1 88 ? 0.644 -7.344 9.916 1.00 77.25 88 SER A C 1
ATOM 666 O O . SER A 1 88 ? 0.747 -8.560 9.771 1.00 77.25 88 SER A O 1
ATOM 668 N N . PHE A 1 89 ? 0.257 -6.532 8.928 1.00 70.00 89 PHE A N 1
ATOM 669 C CA . PHE A 1 89 ? -0.114 -6.962 7.577 1.00 70.00 89 PHE A CA 1
ATOM 670 C C . PHE A 1 89 ? 0.965 -6.725 6.503 1.00 70.00 89 PHE A C 1
ATOM 672 O O . PHE A 1 89 ? 0.735 -7.105 5.354 1.00 70.00 89 PHE A O 1
ATOM 679 N N . ARG A 1 90 ? 2.104 -6.098 6.838 1.00 64.25 90 ARG A N 1
ATOM 680 C CA . ARG A 1 90 ? 3.193 -5.783 5.890 1.00 64.25 90 ARG A CA 1
ATOM 681 C C . ARG A 1 90 ? 4.346 -6.781 5.939 1.00 64.25 90 ARG A C 1
ATOM 683 O O . ARG A 1 90 ? 4.664 -7.256 7.052 1.00 64.25 90 ARG A O 1
#

Radius of gyration: 19.96 Å; Cα contacts (8 Å, |Δi|>4): 29; chains: 1; bounding box: 58×30×56 Å

InterPro domains:
  IPR017732 Type IV / VI secretion system, DotU [PF09850] (34-89)
  IPR038522 Type IV / VI secretion system, DotU superfamily [G3DSA:1.25.40.590] (30-90)

Organism: Escherichia coli (NCBI:txid562)

Nearest PDB structures (foldseek):
  6y4r-assembly1_A  TM=8.437E-01  e=3.366E+00  Acinetobacter baumannii

Secondary structure (DSSP, 8-state):
-------------------------TT-S--SSHHHHHHHHHHHHHHHHTTS-GGG--TTHHHHHHHHHHHHHHHHHHTT--HHHHHTT-

Sequence (90 aa):
MSDMSEASVFPVEPESGTPGRQYRLALRGNSLNPMIDAATPLLGMVMRLSTMNSQAMPEHLFTQVVTDVQAVEQLLQEQGYEPGVIVSFR

Mean predicted aligned error: 14.05 Å

Foldseek 3Di:
DDDDDDPPDDDPDDDDDDPPPPPPPVQADDDPDLLCSLCVVVVVVVVVVVVDDPVPDDPCVVVVVVVSLVVSLVVVVVVVDDNVNNVVVD

pLDDT: mean 74.84, std 18.97, range [41.25, 94.31]

Solvent-accessible surface area (backbone atoms only — not comparable to full-atom values): 6057 Å² total; per-residue (Å²): 142,74,88,84,77,79,80,81,76,75,84,82,77,78,93,72,93,65,97,66,78,77,83,74,63,94,77,69,84,78,53,95,47,65,70,59,33,56,44,42,67,58,54,55,46,52,61,51,54,76,73,52,59,86,91,68,67,62,92,60,47,67,63,49,51,54,54,52,51,52,52,37,52,52,54,40,44,77,74,70,48,52,69,73,63,58,58,74,74,111